Protein AF-G5JNU1-F1 (afdb_monomer_lite)

Sequence (139 aa):
MATKTIKINLNDHEAMIVALGNVVSNATTISQSMANIAKSLPNTTSEGIAHKYILDKNSFVIYQTRAGEMQTLAEVLHQFAMDTMAKFVNEDRVLATEVANLMLNDPNTSAADKDYIRKHPEEAVTAVEKALNDKGGQS

pLDDT: mean 84.63, std 13.02, range [39.09, 97.38]

Organism: NCBI:txid873449

Structure (mmCIF, N/CA/C/O backbone):
data_AF-G5JNU1-F1
#
_entry.id   AF-G5JNU1-F1
#
loop_
_atom_site.group_PDB
_atom_site.id
_atom_site.type_symbol
_atom_site.label_atom_id
_atom_site.label_alt_id
_atom_site.label_comp_id
_atom_site.label_asym_id
_atom_site.label_entity_id
_atom_site.label_seq_id
_atom_site.pdbx_PDB_ins_code
_atom_site.Cartn_x
_atom_site.Cartn_y
_atom_site.Cartn_z
_atom_site.occupancy
_atom_site.B_iso_or_equiv
_atom_site.auth_seq_id
_atom_site.auth_comp_id
_atom_site.auth_asym_id
_atom_site.auth_atom_id
_atom_site.pdbx_PDB_model_num
ATOM 1 N N . MET A 1 1 ? 9.568 8.300 -3.684 1.00 44.62 1 MET A N 1
ATOM 2 C CA . MET A 1 1 ? 9.051 8.980 -2.473 1.00 44.62 1 MET A CA 1
ATOM 3 C C . MET A 1 1 ? 8.901 7.928 -1.390 1.00 44.62 1 MET A C 1
ATOM 5 O O . MET A 1 1 ? 8.557 6.810 -1.738 1.00 44.62 1 MET A O 1
ATOM 9 N N . ALA A 1 2 ? 9.196 8.242 -0.128 1.00 52.25 2 ALA A N 1
ATOM 10 C CA . ALA A 1 2 ? 8.928 7.310 0.967 1.00 52.25 2 ALA A CA 1
ATOM 11 C C . ALA A 1 2 ? 7.409 7.212 1.198 1.00 52.25 2 ALA A C 1
ATOM 13 O O . ALA A 1 2 ? 6.753 8.250 1.320 1.00 52.25 2 ALA A O 1
ATOM 14 N N . THR A 1 3 ? 6.872 5.991 1.229 1.00 66.75 3 THR A N 1
ATOM 15 C CA . THR A 1 3 ? 5.465 5.705 1.546 1.00 66.75 3 THR A CA 1
ATOM 16 C C . THR A 1 3 ? 5.153 6.229 2.944 1.00 66.75 3 THR A C 1
ATOM 18 O O . THR A 1 3 ? 5.875 5.942 3.899 1.00 66.75 3 THR A O 1
ATOM 21 N N . LYS A 1 4 ? 4.117 7.062 3.064 1.00 78.31 4 LYS A N 1
ATOM 22 C CA . LYS A 1 4 ? 3.671 7.617 4.344 1.00 78.31 4 LYS A CA 1
ATOM 23 C C . LYS A 1 4 ? 2.697 6.646 4.992 1.00 78.31 4 LYS A C 1
ATOM 25 O O . LYS A 1 4 ? 1.687 6.314 4.382 1.00 78.31 4 LYS A O 1
ATOM 30 N N . THR A 1 5 ? 2.978 6.257 6.226 1.00 81.69 5 THR A N 1
ATOM 31 C CA . THR A 1 5 ? 2.100 5.388 7.015 1.00 81.69 5 THR A CA 1
ATOM 32 C C . THR A 1 5 ? 1.370 6.209 8.072 1.00 81.69 5 THR A C 1
ATOM 34 O O . THR A 1 5 ? 1.946 7.120 8.677 1.00 81.69 5 THR A O 1
ATOM 37 N N . ILE A 1 6 ? 0.097 5.900 8.281 1.00 84.75 6 ILE A N 1
ATOM 38 C CA . ILE A 1 6 ? -0.711 6.433 9.369 1.00 84.75 6 ILE A CA 1
ATOM 39 C C . ILE A 1 6 ? -0.129 5.994 10.719 1.00 84.75 6 ILE A C 1
ATOM 41 O O . ILE A 1 6 ? 0.423 4.902 10.853 1.00 84.75 6 ILE A O 1
ATOM 45 N N . LYS A 1 7 ? -0.218 6.868 11.725 1.00 83.62 7 LYS A N 1
ATOM 46 C CA . LYS A 1 7 ? 0.222 6.571 13.093 1.00 83.62 7 LYS A CA 1
ATOM 47 C C . LYS A 1 7 ? -0.990 6.175 13.928 1.00 83.62 7 LYS A C 1
ATOM 49 O O . LYS A 1 7 ? -1.682 7.054 14.427 1.00 83.62 7 LYS A O 1
ATOM 54 N N . ILE A 1 8 ? -1.240 4.878 14.051 1.00 85.94 8 ILE A N 1
ATOM 55 C CA . ILE A 1 8 ? -2.389 4.312 14.767 1.00 85.94 8 ILE A CA 1
ATOM 56 C C . ILE A 1 8 ? -1.925 3.201 15.716 1.00 85.94 8 ILE A C 1
ATOM 58 O O . ILE A 1 8 ? -0.899 2.568 15.456 1.00 85.94 8 ILE A O 1
ATOM 62 N N . ASN A 1 9 ? -2.627 2.997 16.836 1.00 87.69 9 ASN A N 1
ATOM 63 C CA . ASN A 1 9 ? -2.242 1.987 17.819 1.00 87.69 9 ASN A CA 1
ATOM 64 C C . ASN A 1 9 ? -2.806 0.611 17.432 1.00 87.69 9 ASN A C 1
ATOM 66 O O . ASN A 1 9 ? -3.966 0.300 17.714 1.00 87.69 9 ASN A O 1
ATOM 70 N N . LEU A 1 10 ? -1.983 -0.194 16.767 1.00 87.06 10 LEU A N 1
ATOM 71 C CA . LEU A 1 10 ? -2.296 -1.563 16.358 1.00 87.06 10 LEU A CA 1
ATOM 72 C C . LEU A 1 10 ? -1.675 -2.561 17.330 1.00 87.06 10 LEU A C 1
ATOM 74 O O . LEU A 1 10 ? -0.619 -2.291 17.904 1.00 87.06 10 LEU A O 1
ATOM 78 N N . ASN A 1 11 ? -2.295 -3.732 17.473 1.00 91.12 11 ASN A N 1
ATOM 79 C CA . ASN A 1 11 ? -1.594 -4.859 18.083 1.00 91.12 11 ASN A CA 1
ATOM 80 C C . ASN A 1 11 ? -0.478 -5.377 17.148 1.00 91.12 11 ASN A C 1
ATOM 82 O O . ASN A 1 11 ? -0.446 -5.044 15.962 1.00 91.12 11 ASN A O 1
ATOM 86 N N . ASP A 1 12 ? 0.438 -6.199 17.664 1.00 90.19 12 ASP A N 1
ATOM 87 C CA . ASP A 1 12 ? 1.607 -6.652 16.894 1.00 90.19 12 ASP A CA 1
ATOM 88 C C . ASP A 1 12 ? 1.231 -7.417 15.610 1.00 90.19 12 ASP A C 1
ATOM 90 O O . ASP A 1 12 ? 1.896 -7.274 14.582 1.00 90.19 12 ASP A O 1
ATOM 94 N N . HIS A 1 13 ? 0.150 -8.202 15.637 1.00 91.94 13 HIS A N 1
ATOM 95 C CA . HIS A 1 13 ? -0.333 -8.949 14.474 1.00 91.94 13 HIS A CA 1
ATOM 96 C C . HIS A 1 13 ? -0.975 -8.024 13.434 1.00 91.94 13 HIS A C 1
ATOM 98 O O . HIS A 1 13 ? -0.647 -8.116 12.254 1.00 91.94 13 HIS A O 1
ATOM 104 N N . GLU A 1 14 ? -1.821 -7.088 13.866 1.00 92.00 14 GLU A N 1
ATOM 105 C CA . GLU A 1 14 ? -2.408 -6.049 13.012 1.00 92.00 14 GLU A CA 1
ATOM 106 C C . GLU A 1 14 ? -1.312 -5.194 12.357 1.00 92.00 14 GLU A C 1
ATOM 108 O O . GLU A 1 14 ? -1.330 -4.965 11.148 1.00 92.00 14 GLU A O 1
ATOM 113 N N . ALA A 1 15 ? -0.308 -4.773 13.131 1.00 90.75 15 ALA A N 1
ATOM 114 C CA . ALA A 1 15 ? 0.824 -3.999 12.635 1.00 90.75 15 ALA A CA 1
ATOM 115 C C . ALA A 1 15 ? 1.647 -4.776 11.597 1.00 90.75 15 ALA A C 1
ATOM 117 O O . ALA A 1 15 ? 2.048 -4.208 10.578 1.00 90.75 15 ALA A O 1
ATOM 118 N N . MET A 1 16 ? 1.879 -6.072 11.833 1.00 92.44 16 MET A N 1
ATOM 119 C CA . MET A 1 16 ? 2.571 -6.950 10.888 1.00 92.44 16 MET A CA 1
ATOM 120 C C . MET A 1 16 ? 1.805 -7.064 9.567 1.00 92.44 16 MET A C 1
ATOM 122 O O . MET A 1 16 ? 2.411 -6.941 8.501 1.00 92.44 16 MET A O 1
ATOM 126 N N . ILE A 1 17 ? 0.489 -7.270 9.621 1.00 93.75 17 ILE A N 1
ATOM 127 C CA . ILE A 1 17 ? -0.335 -7.389 8.416 1.00 93.75 17 ILE A CA 1
ATOM 128 C C . ILE A 1 17 ? -0.335 -6.075 7.631 1.00 93.75 17 ILE A C 1
ATOM 130 O O . ILE A 1 17 ? -0.036 -6.087 6.440 1.00 93.75 17 ILE A O 1
ATOM 134 N N . VAL A 1 18 ? -0.543 -4.934 8.296 1.00 92.56 18 VAL A N 1
ATOM 135 C CA . VAL A 1 18 ? -0.483 -3.614 7.644 1.00 92.56 18 VAL A CA 1
ATOM 136 C C . VAL A 1 18 ? 0.896 -3.365 7.018 1.00 92.56 18 VAL A C 1
ATOM 138 O O . VAL A 1 18 ? 1.009 -2.770 5.942 1.00 92.56 18 VAL A O 1
ATOM 141 N N . ALA A 1 19 ? 1.980 -3.823 7.654 1.00 91.25 19 ALA A N 1
ATOM 142 C CA . ALA A 1 19 ? 3.319 -3.743 7.074 1.00 91.25 19 ALA A CA 1
ATOM 143 C C . ALA A 1 19 ? 3.448 -4.592 5.797 1.00 91.25 19 ALA A C 1
ATOM 145 O O . ALA A 1 19 ? 4.019 -4.115 4.814 1.00 91.25 19 ALA A O 1
ATOM 146 N N . LEU A 1 20 ? 2.884 -5.803 5.775 1.00 93.38 20 LEU A N 1
ATOM 147 C CA . LEU A 1 20 ? 2.826 -6.647 4.578 1.00 93.38 20 LEU A CA 1
ATOM 148 C C . LEU A 1 20 ? 1.972 -6.008 3.469 1.00 93.38 20 LEU A C 1
ATOM 150 O O . LEU A 1 20 ? 2.412 -5.986 2.320 1.00 93.38 20 LEU A O 1
ATOM 154 N N . GLY A 1 21 ? 0.840 -5.381 3.799 1.00 91.81 21 GLY A N 1
ATOM 155 C CA . GLY A 1 21 ? 0.031 -4.620 2.839 1.00 91.81 21 GLY A CA 1
ATOM 156 C C . GLY A 1 21 ? 0.808 -3.449 2.219 1.00 91.81 21 GLY A C 1
ATOM 157 O O . GLY A 1 21 ? 0.771 -3.216 1.009 1.00 91.81 21 GLY A O 1
ATOM 158 N N . ASN A 1 22 ? 1.636 -2.758 3.011 1.00 90.44 22 ASN A N 1
ATOM 159 C CA . ASN A 1 22 ? 2.548 -1.734 2.487 1.00 90.44 22 ASN A CA 1
ATOM 160 C C . ASN A 1 22 ? 3.621 -2.322 1.549 1.00 90.44 22 ASN A C 1
ATOM 162 O O . ASN A 1 22 ? 3.996 -1.677 0.565 1.00 90.44 22 ASN A O 1
ATOM 166 N N . VAL A 1 23 ? 4.117 -3.537 1.818 1.00 92.62 23 VAL A N 1
ATOM 167 C CA . VAL A 1 23 ? 5.036 -4.246 0.908 1.00 92.62 23 VAL A CA 1
ATOM 168 C C . VAL A 1 23 ? 4.344 -4.559 -0.418 1.00 92.62 23 VAL A C 1
ATOM 170 O O . VAL A 1 23 ? 4.943 -4.293 -1.461 1.00 92.62 23 VAL A O 1
ATOM 173 N N . VAL A 1 24 ? 3.087 -5.020 -0.396 1.00 93.50 24 VAL A N 1
ATOM 174 C CA . VAL A 1 24 ? 2.265 -5.216 -1.606 1.00 93.50 24 VAL A CA 1
ATOM 175 C C . VAL A 1 24 ? 2.170 -3.917 -2.403 1.00 93.50 24 VAL A C 1
ATOM 177 O O . VAL A 1 24 ? 2.550 -3.883 -3.572 1.00 93.50 24 VAL A O 1
ATOM 180 N N . SER A 1 25 ? 1.771 -2.811 -1.767 1.00 90.12 25 SER A N 1
ATOM 181 C CA . SER A 1 25 ? 1.661 -1.502 -2.431 1.00 90.12 25 SER A CA 1
ATOM 182 C C . SER A 1 25 ? 2.978 -1.055 -3.083 1.00 90.12 25 SER A C 1
ATOM 184 O O . SER A 1 25 ? 2.994 -0.531 -4.205 1.00 90.12 25 SER A O 1
ATOM 186 N N . ASN A 1 26 ? 4.106 -1.262 -2.400 1.00 90.31 26 ASN A N 1
ATOM 187 C CA . ASN A 1 26 ? 5.424 -0.921 -2.930 1.00 90.31 26 ASN A CA 1
ATOM 188 C C . ASN A 1 26 ? 5.810 -1.822 -4.113 1.00 90.31 26 ASN A C 1
ATOM 190 O O . ASN A 1 26 ? 6.301 -1.319 -5.126 1.00 90.31 26 ASN A O 1
ATOM 194 N N . ALA A 1 27 ? 5.564 -3.131 -4.016 1.00 92.94 27 ALA A N 1
ATOM 195 C CA . ALA A 1 27 ? 5.844 -4.082 -5.087 1.00 92.94 27 ALA A CA 1
ATOM 196 C C . ALA A 1 27 ? 4.997 -3.788 -6.336 1.00 92.94 27 ALA A C 1
ATOM 198 O O . ALA A 1 27 ? 5.537 -3.752 -7.443 1.00 92.94 27 ALA A O 1
ATOM 199 N N . THR A 1 28 ? 3.718 -3.444 -6.162 1.00 91.56 28 THR A N 1
ATOM 200 C CA . THR A 1 28 ? 2.833 -2.975 -7.238 1.00 91.56 28 THR A CA 1
ATOM 201 C C . THR A 1 28 ? 3.377 -1.714 -7.907 1.00 91.56 28 THR A C 1
ATOM 203 O O . THR A 1 28 ? 3.445 -1.642 -9.134 1.00 91.56 28 THR A O 1
ATOM 206 N N . THR A 1 29 ? 3.847 -0.736 -7.125 1.00 90.56 29 THR A N 1
ATOM 207 C CA . THR A 1 29 ? 4.447 0.498 -7.665 1.00 90.56 29 THR A CA 1
ATOM 208 C C . THR A 1 29 ? 5.700 0.204 -8.496 1.00 90.56 29 THR A C 1
ATOM 210 O O . THR A 1 29 ? 5.886 0.780 -9.573 1.00 90.56 29 THR A O 1
ATOM 213 N N . ILE A 1 30 ? 6.561 -0.705 -8.028 1.00 91.38 30 ILE A N 1
ATOM 214 C CA . ILE A 1 30 ? 7.764 -1.135 -8.757 1.00 91.38 30 ILE A CA 1
ATOM 215 C C . ILE A 1 30 ? 7.369 -1.847 -10.054 1.00 91.38 30 ILE A C 1
ATOM 217 O O . ILE A 1 30 ? 7.866 -1.482 -11.118 1.00 91.38 30 ILE A O 1
ATOM 221 N N . SER A 1 31 ? 6.448 -2.809 -9.982 1.00 92.75 31 SER A N 1
ATOM 222 C CA . SER A 1 31 ? 5.927 -3.563 -11.127 1.00 92.75 31 SER A CA 1
ATOM 223 C C . SER A 1 31 ? 5.374 -2.635 -12.214 1.00 92.75 31 SER A C 1
ATOM 225 O O . SER A 1 31 ? 5.809 -2.687 -13.369 1.00 92.75 31 SER A O 1
ATOM 227 N N . GLN A 1 32 ? 4.516 -1.685 -11.834 1.00 90.81 32 GLN A N 1
ATOM 228 C CA . GLN A 1 32 ? 3.964 -0.679 -12.744 1.00 90.81 32 GLN A CA 1
ATOM 229 C C . GLN A 1 32 ? 5.046 0.232 -13.335 1.00 90.81 32 GLN A C 1
ATOM 231 O O . GLN A 1 32 ? 5.036 0.505 -14.536 1.00 90.81 32 GLN A O 1
ATOM 236 N N . SER A 1 33 ? 6.007 0.676 -12.521 1.00 89.94 33 SER A N 1
ATOM 237 C CA . SER A 1 33 ? 7.116 1.517 -12.988 1.00 89.94 33 SER A CA 1
ATOM 238 C C . SER A 1 33 ? 7.970 0.788 -14.025 1.00 89.94 33 SER A C 1
ATOM 240 O O . SER A 1 33 ? 8.277 1.350 -15.075 1.00 89.94 33 SER A O 1
ATOM 242 N N . MET A 1 34 ? 8.294 -0.484 -13.783 1.00 88.06 34 MET A N 1
ATOM 243 C CA . MET A 1 34 ? 9.058 -1.308 -14.722 1.00 88.06 34 MET A CA 1
ATOM 244 C C . MET A 1 34 ? 8.274 -1.576 -16.008 1.00 88.06 34 MET A C 1
ATOM 246 O O . MET A 1 34 ? 8.838 -1.461 -17.095 1.00 88.06 34 MET A O 1
ATOM 250 N N . ALA A 1 35 ? 6.969 -1.847 -15.915 1.00 86.19 35 ALA A N 1
ATOM 251 C CA . ALA A 1 35 ? 6.110 -1.992 -17.088 1.00 86.19 35 ALA A CA 1
ATOM 252 C C . ALA A 1 35 ? 6.041 -0.697 -17.920 1.00 86.19 35 ALA A C 1
ATOM 254 O O . ALA A 1 35 ? 6.069 -0.748 -19.150 1.00 86.19 35 ALA A O 1
ATOM 255 N N . ASN A 1 36 ? 5.993 0.468 -17.269 1.00 86.56 36 ASN A N 1
ATOM 256 C CA . ASN A 1 36 ? 5.999 1.763 -17.947 1.00 86.56 36 ASN A CA 1
ATOM 257 C C . ASN A 1 36 ? 7.334 2.045 -18.643 1.00 86.56 36 ASN A C 1
ATOM 259 O O . ASN A 1 36 ? 7.325 2.460 -19.801 1.00 86.56 36 ASN A O 1
ATOM 263 N N . ILE A 1 37 ? 8.466 1.762 -17.989 1.00 82.50 37 ILE A N 1
ATOM 264 C CA . ILE A 1 37 ? 9.790 1.901 -18.611 1.00 82.50 37 ILE A CA 1
ATOM 265 C C . ILE A 1 37 ? 9.907 0.969 -19.822 1.00 82.50 37 ILE A C 1
ATOM 267 O O . ILE A 1 37 ? 10.308 1.410 -20.898 1.00 82.50 37 ILE A O 1
ATOM 271 N N . ALA A 1 38 ? 9.496 -0.296 -19.688 1.00 78.62 38 ALA A N 1
ATOM 272 C CA . ALA A 1 38 ? 9.505 -1.257 -20.792 1.00 78.62 38 ALA A CA 1
ATOM 273 C C . ALA A 1 38 ? 8.718 -0.739 -22.009 1.00 78.62 38 ALA A C 1
ATOM 275 O O . ALA A 1 38 ? 9.186 -0.844 -23.141 1.00 78.62 38 ALA A O 1
ATOM 276 N N . LYS A 1 39 ? 7.558 -0.108 -21.773 1.00 78.56 39 LYS A N 1
ATOM 277 C CA . LYS A 1 39 ? 6.734 0.516 -22.819 1.00 78.56 39 LYS A CA 1
ATOM 278 C C . LYS A 1 39 ? 7.357 1.780 -23.422 1.00 78.56 39 LYS A C 1
ATOM 280 O O . LYS A 1 39 ? 7.132 2.046 -24.599 1.00 78.56 39 LYS A O 1
ATOM 285 N N . SER A 1 40 ? 8.107 2.575 -22.655 1.00 77.81 40 SER A N 1
ATOM 286 C CA . SER A 1 40 ? 8.688 3.839 -23.135 1.00 77.81 40 SER A CA 1
ATOM 287 C C . SER A 1 40 ? 10.044 3.683 -23.831 1.00 77.81 40 SER A C 1
ATOM 289 O O . SER A 1 40 ? 10.427 4.550 -24.618 1.00 77.81 40 SER A O 1
ATOM 291 N N . LEU A 1 41 ? 10.783 2.600 -23.565 1.00 72.75 41 LE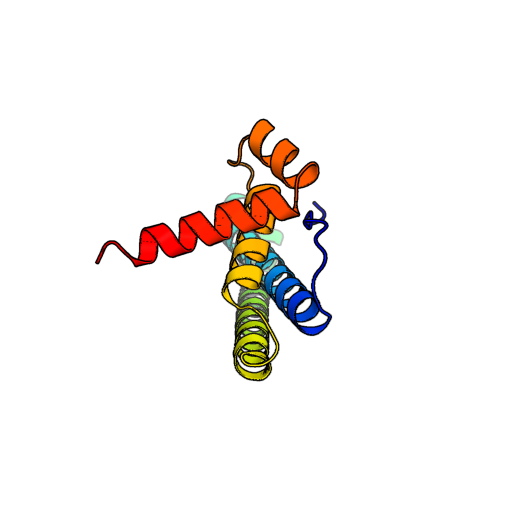U A N 1
ATOM 292 C CA . LEU A 1 41 ? 12.117 2.358 -24.136 1.00 72.75 41 LEU A CA 1
ATOM 293 C C . LEU A 1 41 ? 12.157 2.373 -25.680 1.00 72.75 41 LEU A C 1
ATOM 295 O O . LEU A 1 41 ? 13.043 3.046 -26.218 1.00 72.75 41 LEU A O 1
ATOM 299 N N . PRO A 1 42 ? 11.209 1.748 -26.412 1.00 69.50 42 PRO A N 1
ATOM 300 C CA . PRO A 1 42 ? 11.156 1.842 -27.875 1.00 69.50 42 PRO A CA 1
ATOM 301 C C . PRO A 1 42 ? 11.038 3.279 -28.397 1.00 69.50 42 PRO A C 1
ATOM 303 O O . PRO A 1 42 ? 11.630 3.617 -29.414 1.00 69.50 42 PRO A O 1
ATOM 306 N N . ASN A 1 43 ? 10.333 4.152 -27.673 1.00 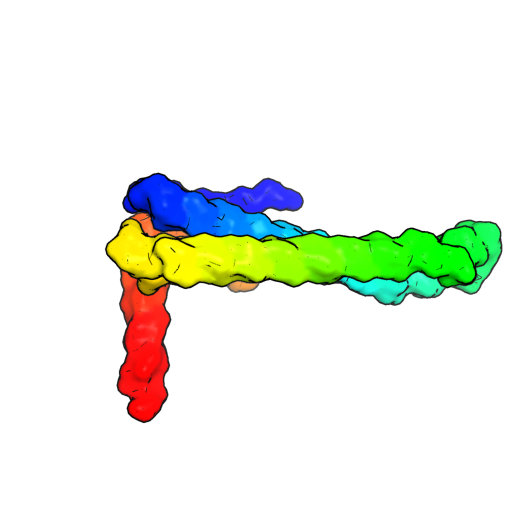65.62 43 ASN A N 1
ATOM 307 C CA . ASN A 1 43 ? 10.135 5.549 -28.077 1.00 65.62 43 ASN A CA 1
ATOM 308 C C . ASN A 1 43 ? 11.340 6.446 -27.756 1.00 65.62 43 ASN A C 1
ATOM 310 O O . ASN A 1 43 ? 11.447 7.546 -28.290 1.00 65.62 43 ASN A O 1
ATOM 314 N N . THR A 1 44 ? 12.233 6.001 -26.865 1.00 62.91 44 THR A N 1
ATOM 315 C CA . THR A 1 44 ? 13.389 6.794 -26.407 1.00 62.91 44 THR A CA 1
ATOM 316 C C . THR A 1 44 ? 14.669 6.429 -27.163 1.00 62.91 44 THR A C 1
ATOM 318 O O . THR A 1 44 ? 15.608 7.218 -27.222 1.00 62.91 44 THR A O 1
ATOM 321 N N . THR A 1 45 ? 14.718 5.235 -27.759 1.00 63.22 45 THR A N 1
ATOM 322 C CA . THR A 1 45 ? 15.847 4.770 -28.570 1.00 63.22 45 THR A CA 1
ATOM 323 C C . THR A 1 45 ? 15.305 4.368 -29.933 1.00 63.22 45 THR A C 1
ATOM 325 O O . THR A 1 45 ? 14.676 3.327 -30.055 1.00 63.22 45 THR A O 1
ATOM 328 N N . SER A 1 46 ? 15.475 5.206 -30.951 1.00 61.50 46 SER A N 1
ATOM 329 C CA . SER A 1 46 ? 14.949 4.931 -32.293 1.00 61.50 46 SER A CA 1
ATOM 330 C C . SER A 1 46 ? 15.866 4.010 -33.104 1.00 61.50 46 SER A C 1
ATOM 332 O O . SER A 1 46 ? 15.355 3.191 -33.854 1.00 61.50 46 SER A O 1
ATOM 334 N N . GLU A 1 47 ? 17.194 4.081 -32.914 1.00 65.75 47 GLU A N 1
ATOM 335 C CA . GLU A 1 47 ? 18.199 3.242 -33.595 1.00 65.75 47 GLU A CA 1
ATOM 336 C C . GLU A 1 47 ? 19.513 3.126 -32.775 1.00 65.75 47 GLU A C 1
ATOM 338 O O . GLU A 1 47 ? 19.710 3.817 -31.772 1.00 65.75 47 GLU A O 1
ATOM 343 N N . GLY A 1 48 ? 20.445 2.260 -33.202 1.00 64.25 48 GLY A N 1
ATOM 344 C CA . GLY A 1 48 ? 21.824 2.198 -32.685 1.00 64.25 48 GLY A CA 1
ATOM 345 C C . GLY A 1 48 ? 22.122 1.099 -31.649 1.00 64.25 48 GLY A C 1
ATOM 346 O O . GLY A 1 48 ? 21.299 0.236 -31.350 1.00 64.25 48 GLY A O 1
ATOM 347 N N . ILE A 1 49 ? 23.348 1.099 -31.103 1.00 64.31 49 ILE A N 1
ATOM 348 C CA . ILE A 1 49 ? 23.836 0.048 -30.181 1.00 64.31 49 ILE A CA 1
ATOM 349 C C . ILE A 1 49 ? 23.001 -0.014 -28.895 1.00 64.31 49 ILE A C 1
ATOM 351 O O . ILE A 1 49 ? 22.746 -1.109 -28.398 1.00 64.31 49 ILE A O 1
ATOM 355 N N . ALA A 1 50 ? 22.544 1.134 -28.384 1.00 64.81 50 ALA A N 1
ATOM 356 C CA . ALA A 1 50 ? 21.675 1.199 -27.209 1.00 64.81 50 ALA A CA 1
ATOM 357 C C . ALA A 1 50 ? 20.325 0.509 -27.466 1.00 64.81 50 ALA A C 1
ATOM 359 O O . ALA A 1 50 ? 19.924 -0.338 -26.674 1.00 64.81 50 ALA A O 1
ATOM 360 N N . HIS A 1 51 ? 19.688 0.790 -28.609 1.00 68.88 51 HIS A N 1
ATOM 361 C CA . HIS A 1 51 ? 18.454 0.129 -29.042 1.00 68.88 51 HIS A CA 1
ATOM 362 C C . HIS A 1 51 ? 18.632 -1.398 -29.115 1.00 68.88 51 HIS A C 1
ATOM 364 O O . HIS A 1 51 ? 17.886 -2.142 -28.481 1.00 68.88 51 HIS A O 1
ATOM 370 N N . LYS A 1 52 ? 19.702 -1.875 -29.773 1.00 65.75 52 LYS A N 1
ATOM 371 C CA . LYS A 1 52 ? 20.043 -3.311 -29.845 1.00 65.75 52 LYS A CA 1
ATOM 372 C C . LYS A 1 52 ? 20.311 -3.953 -28.480 1.00 65.75 52 LYS A C 1
ATOM 374 O O . LYS A 1 52 ? 19.908 -5.083 -28.237 1.00 65.75 52 LYS A O 1
ATOM 379 N N . TYR A 1 53 ? 21.011 -3.280 -27.570 1.00 65.69 53 TYR A N 1
ATOM 380 C CA . TYR A 1 53 ? 21.323 -3.865 -26.258 1.00 65.69 53 TYR A CA 1
ATOM 381 C C . TYR A 1 53 ? 20.112 -3.932 -25.321 1.00 65.69 53 TYR A C 1
ATOM 383 O O . TYR A 1 53 ? 20.018 -4.849 -24.500 1.00 65.69 53 TYR A O 1
ATOM 391 N N . ILE A 1 54 ? 19.212 -2.956 -25.434 1.00 65.62 54 ILE A N 1
ATOM 392 C CA . ILE A 1 54 ? 18.052 -2.793 -24.558 1.00 65.62 54 ILE A CA 1
ATOM 393 C C . ILE A 1 54 ? 16.873 -3.649 -25.036 1.00 65.62 54 ILE A C 1
ATOM 395 O O . ILE A 1 54 ? 16.242 -4.304 -24.206 1.00 65.62 54 ILE A O 1
ATOM 399 N N . LEU A 1 55 ? 16.591 -3.668 -26.345 1.00 65.75 55 LEU A N 1
ATOM 400 C CA . LEU A 1 55 ? 15.396 -4.308 -26.907 1.00 65.75 55 LEU A CA 1
ATOM 401 C C . LEU A 1 55 ? 15.666 -5.721 -27.448 1.00 65.75 55 LEU A C 1
ATOM 403 O O . LEU A 1 55 ? 14.930 -6.635 -27.088 1.00 65.75 55 LEU A O 1
ATOM 407 N N . ASP A 1 56 ? 16.744 -5.954 -28.211 1.00 62.88 56 ASP A N 1
ATOM 408 C CA . ASP A 1 56 ? 16.965 -7.270 -28.854 1.00 62.88 56 ASP A CA 1
ATOM 409 C C . ASP A 1 56 ? 17.399 -8.372 -27.875 1.00 62.88 56 ASP A C 1
ATOM 411 O O . ASP A 1 56 ? 17.210 -9.558 -28.141 1.00 62.88 56 ASP A O 1
ATOM 415 N N . LYS A 1 57 ? 18.004 -8.020 -26.734 1.00 60.16 57 LYS A N 1
ATOM 416 C CA . LYS A 1 57 ? 18.550 -9.014 -25.790 1.00 60.16 57 LYS A CA 1
ATOM 417 C C . LYS A 1 57 ? 17.569 -9.483 -24.710 1.00 60.16 57 LYS A C 1
ATOM 419 O O . LYS A 1 57 ? 17.992 -10.188 -23.798 1.00 60.16 57 LYS A O 1
ATOM 424 N N . ASN A 1 58 ? 16.288 -9.094 -24.762 1.00 63.09 58 ASN A N 1
ATOM 425 C CA . ASN A 1 58 ? 15.305 -9.351 -23.689 1.00 63.09 58 ASN A CA 1
ATOM 426 C C . ASN A 1 58 ? 15.759 -8.874 -22.291 1.00 63.09 58 ASN A C 1
ATOM 428 O O . ASN A 1 58 ? 15.178 -9.246 -21.268 1.00 63.09 58 ASN A O 1
ATOM 432 N N . SER A 1 59 ? 16.778 -8.012 -22.234 1.00 68.31 59 SER A N 1
ATOM 433 C CA . SER A 1 59 ? 17.443 -7.609 -20.996 1.00 68.31 59 SER A CA 1
ATOM 434 C C . SER A 1 59 ? 16.506 -6.866 -20.051 1.00 68.31 59 SER A C 1
ATOM 436 O O . SER A 1 59 ? 16.713 -6.914 -18.848 1.00 68.31 59 SER A O 1
ATOM 438 N N . PHE A 1 60 ? 15.489 -6.169 -20.573 1.00 74.56 60 PHE A N 1
ATOM 439 C CA . PHE A 1 60 ? 14.535 -5.420 -19.751 1.00 74.56 60 PHE A CA 1
ATOM 440 C C . PHE A 1 60 ? 13.279 -6.227 -19.386 1.00 74.56 60 PHE A C 1
ATOM 442 O O . PHE A 1 60 ? 12.739 -6.081 -18.289 1.00 74.56 60 PHE A O 1
ATOM 449 N N . VAL A 1 61 ? 12.865 -7.147 -20.263 1.00 77.44 61 VAL A N 1
ATOM 450 C CA . VAL A 1 61 ? 11.702 -8.029 -20.058 1.00 77.44 61 VAL A CA 1
ATOM 451 C C . VAL A 1 61 ? 11.891 -8.916 -18.824 1.00 77.44 61 VAL A C 1
ATOM 453 O O . VAL A 1 61 ? 10.947 -9.121 -18.059 1.00 77.44 61 VAL A O 1
ATOM 456 N N . ILE A 1 62 ? 13.118 -9.383 -18.564 1.00 83.12 62 ILE A N 1
ATOM 457 C CA . ILE A 1 62 ? 13.421 -10.169 -17.358 1.00 83.12 62 ILE A CA 1
ATOM 458 C C . ILE A 1 62 ? 13.194 -9.368 -16.069 1.00 83.12 62 ILE A C 1
ATOM 460 O O . ILE A 1 62 ? 12.696 -9.920 -15.091 1.00 83.12 62 ILE A O 1
ATOM 464 N N . TYR A 1 63 ? 13.503 -8.068 -16.052 1.00 84.94 63 TYR A N 1
ATOM 465 C CA . TYR A 1 63 ? 13.283 -7.239 -14.867 1.00 84.94 63 TYR A CA 1
ATOM 466 C C . TYR A 1 63 ? 11.804 -6.920 -14.659 1.00 84.94 63 TYR A C 1
ATOM 468 O O . TYR A 1 63 ? 11.341 -6.936 -13.522 1.00 84.94 63 TYR A O 1
ATOM 476 N N . GLN A 1 64 ? 11.053 -6.685 -15.740 1.00 86.94 64 GLN A N 1
ATOM 477 C CA . GLN A 1 64 ? 9.596 -6.564 -15.665 1.00 86.94 64 GLN A CA 1
ATOM 478 C C . GLN A 1 64 ? 8.965 -7.849 -15.107 1.00 86.94 64 GLN A C 1
ATOM 480 O O . GLN A 1 64 ? 8.118 -7.778 -14.221 1.00 86.94 64 GLN A O 1
ATOM 485 N N . THR A 1 65 ? 9.417 -9.014 -15.579 1.00 89.62 65 THR A N 1
ATOM 486 C CA . THR A 1 65 ? 8.933 -10.324 -15.111 1.00 89.62 65 THR A CA 1
ATOM 487 C C . THR A 1 65 ? 9.206 -10.508 -13.618 1.00 89.62 65 THR A C 1
ATOM 489 O O . THR A 1 65 ? 8.280 -10.753 -12.853 1.00 89.62 65 THR A O 1
ATOM 492 N N . ARG A 1 66 ? 10.450 -10.273 -13.176 1.00 91.25 66 ARG A N 1
ATOM 493 C CA . ARG A 1 66 ? 10.834 -10.370 -11.756 1.00 91.25 66 ARG A CA 1
ATOM 494 C C . ARG A 1 66 ? 10.069 -9.400 -10.856 1.00 91.25 66 ARG A C 1
ATOM 496 O O . ARG A 1 66 ? 9.768 -9.736 -9.715 1.00 91.25 66 ARG A O 1
ATOM 503 N N . ALA A 1 67 ? 9.754 -8.201 -11.346 1.00 91.56 67 ALA A N 1
ATOM 504 C CA . ALA A 1 67 ? 8.943 -7.247 -10.595 1.00 91.56 67 ALA A CA 1
ATOM 505 C C . ALA A 1 67 ? 7.499 -7.752 -10.404 1.00 91.56 67 ALA A C 1
ATOM 507 O O . ALA A 1 67 ? 6.954 -7.623 -9.310 1.00 91.56 67 ALA A O 1
ATOM 508 N N . GLY A 1 68 ? 6.912 -8.380 -11.429 1.00 92.69 68 GLY A N 1
ATOM 509 C CA . GLY A 1 68 ? 5.602 -9.031 -11.327 1.00 92.69 68 GLY A CA 1
ATOM 510 C C . GLY A 1 68 ? 5.603 -10.247 -10.391 1.00 92.69 68 GLY A C 1
ATOM 511 O O . GLY A 1 68 ? 4.687 -10.410 -9.588 1.00 92.69 68 GLY A O 1
ATOM 512 N N . GLU A 1 69 ? 6.659 -11.064 -10.427 1.00 94.94 69 GLU A N 1
ATOM 513 C CA . GLU A 1 69 ? 6.844 -12.185 -9.491 1.00 94.94 69 GLU A CA 1
ATOM 514 C C . GLU A 1 69 ? 6.952 -11.698 -8.039 1.00 94.94 69 GLU A C 1
ATOM 516 O O . GLU A 1 69 ? 6.317 -12.257 -7.148 1.00 94.94 69 GLU A O 1
ATOM 521 N N . MET A 1 70 ? 7.706 -10.620 -7.795 1.00 94.56 70 MET A N 1
ATOM 522 C CA . MET A 1 70 ? 7.821 -10.009 -6.469 1.00 94.56 70 MET A CA 1
ATOM 523 C C . MET A 1 70 ? 6.479 -9.466 -5.970 1.00 94.56 70 MET A C 1
ATOM 525 O O . MET A 1 70 ? 6.152 -9.655 -4.800 1.00 94.56 70 MET A O 1
ATOM 529 N N . GLN A 1 71 ? 5.702 -8.815 -6.841 1.00 95.69 71 GLN A N 1
ATOM 530 C CA . GLN A 1 71 ? 4.348 -8.370 -6.513 1.00 95.69 71 GLN A CA 1
ATOM 531 C C . GLN A 1 71 ? 3.467 -9.559 -6.111 1.00 95.69 71 GLN A C 1
ATOM 533 O O . GLN A 1 71 ? 2.863 -9.531 -5.043 1.00 95.69 71 GLN A O 1
ATOM 538 N N . THR A 1 72 ? 3.478 -10.629 -6.907 1.00 96.75 72 THR A N 1
ATOM 539 C CA . THR A 1 72 ? 2.695 -11.844 -6.632 1.00 96.75 72 THR A CA 1
ATOM 540 C C . THR A 1 72 ? 3.087 -12.471 -5.290 1.00 96.75 72 THR A C 1
ATOM 542 O O . THR A 1 72 ? 2.229 -12.824 -4.487 1.00 96.75 72 THR A O 1
ATOM 545 N N . LEU A 1 73 ? 4.388 -12.588 -5.007 1.00 96.88 73 LEU A N 1
ATOM 546 C CA . LEU A 1 73 ? 4.873 -13.119 -3.730 1.00 96.88 73 LEU A CA 1
ATOM 547 C C . LEU A 1 73 ? 4.448 -12.250 -2.544 1.00 96.88 73 LEU A C 1
ATOM 549 O O . LEU A 1 73 ? 4.083 -12.789 -1.502 1.00 96.88 73 LEU A O 1
ATOM 553 N N . ALA A 1 74 ? 4.481 -10.923 -2.690 1.00 96.12 74 ALA A N 1
ATOM 554 C CA . ALA A 1 74 ? 4.022 -10.013 -1.649 1.00 96.12 74 ALA A CA 1
ATOM 555 C C . ALA A 1 74 ? 2.522 -10.193 -1.365 1.00 96.12 74 ALA A C 1
ATOM 557 O O . ALA A 1 74 ? 2.139 -10.270 -0.199 1.00 96.12 74 ALA A O 1
ATOM 558 N N . GLU A 1 75 ? 1.695 -10.306 -2.410 1.00 95.75 75 GLU A N 1
ATOM 559 C CA . GLU A 1 75 ? 0.244 -10.526 -2.295 1.00 95.75 75 GLU A CA 1
ATOM 560 C C . GLU A 1 75 ? -0.06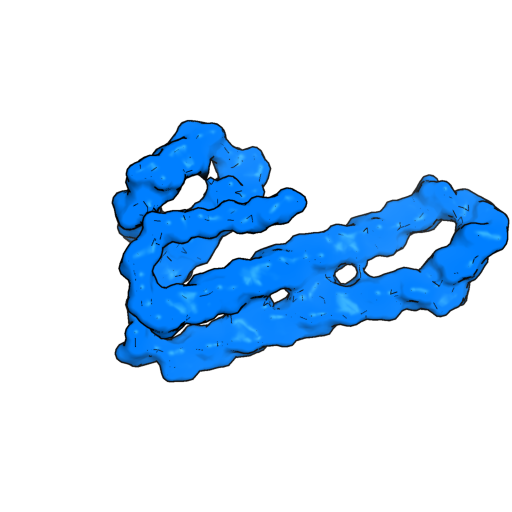0 -11.853 -1.588 1.00 95.75 75 GLU A C 1
ATOM 562 O O . GLU A 1 75 ? -0.845 -11.890 -0.643 1.00 95.75 75 GLU A O 1
ATOM 567 N N . VAL A 1 76 ? 0.630 -12.932 -1.973 1.00 97.38 76 VAL A N 1
ATOM 568 C CA . VAL A 1 76 ? 0.477 -14.248 -1.333 1.00 97.38 76 VAL A CA 1
ATOM 569 C C . VAL A 1 76 ? 0.885 -14.207 0.140 1.00 97.38 76 VAL A C 1
ATOM 571 O O . VAL A 1 76 ? 0.183 -14.766 0.978 1.00 97.38 76 VAL A O 1
ATOM 574 N N . LEU A 1 77 ? 2.001 -13.555 0.478 1.00 95.4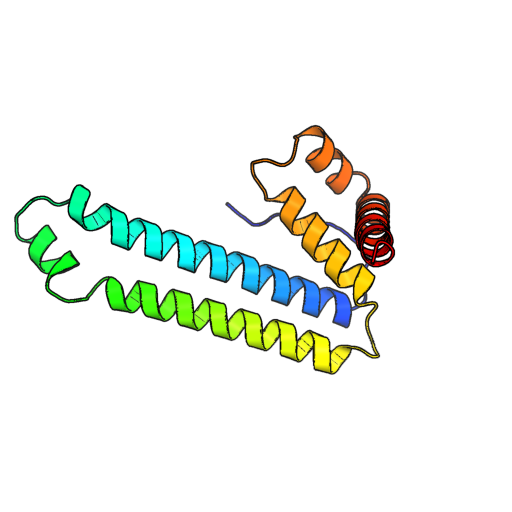4 77 LEU A N 1
ATOM 575 C CA . LEU A 1 77 ? 2.461 -13.446 1.866 1.00 95.44 77 LEU A CA 1
ATOM 576 C C . LEU A 1 77 ? 1.498 -12.631 2.734 1.00 95.44 77 LEU A C 1
ATOM 578 O O . LEU A 1 77 ? 1.262 -12.997 3.884 1.00 95.44 77 LEU A O 1
ATOM 582 N N . HIS A 1 78 ? 0.946 -11.544 2.192 1.00 95.75 78 HIS A N 1
ATOM 583 C CA . HIS A 1 78 ? -0.050 -10.726 2.882 1.00 95.75 78 HIS A CA 1
ATOM 584 C C . HIS A 1 78 ? -1.339 -11.509 3.136 1.00 95.75 78 HIS A C 1
ATOM 586 O O . HIS A 1 78 ? -1.767 -11.592 4.287 1.00 95.75 78 HIS A O 1
ATOM 592 N N . GLN A 1 79 ? -1.882 -12.179 2.113 1.00 94.75 79 GLN A N 1
ATOM 593 C CA . GLN A 1 79 ? -3.076 -13.015 2.266 1.00 94.75 79 GLN A CA 1
ATOM 594 C C . GLN A 1 79 ? -2.839 -14.163 3.251 1.00 94.75 79 GLN A C 1
ATOM 596 O O . GLN A 1 79 ? -3.654 -14.409 4.133 1.00 94.75 79 GLN A O 1
ATOM 601 N N . PHE A 1 80 ? -1.689 -14.834 3.160 1.00 95.06 80 PHE A N 1
ATOM 602 C CA . PHE A 1 80 ? -1.344 -15.906 4.087 1.00 95.06 80 PHE A CA 1
ATOM 603 C C . PHE A 1 80 ? -1.275 -15.415 5.541 1.00 95.06 80 PHE A C 1
ATOM 605 O O . PHE A 1 80 ? -1.711 -16.119 6.454 1.00 95.06 80 PHE A O 1
ATOM 612 N N . ALA A 1 81 ? -0.742 -14.212 5.773 1.00 93.31 81 ALA A N 1
ATOM 613 C CA . ALA A 1 81 ? -0.707 -13.608 7.100 1.00 93.31 81 ALA A CA 1
ATOM 614 C C . ALA A 1 81 ? -2.110 -13.251 7.611 1.00 93.31 81 ALA A C 1
ATOM 616 O O . ALA A 1 81 ? -2.398 -13.545 8.772 1.00 93.31 81 ALA A O 1
ATOM 617 N N . MET A 1 82 ? -2.972 -12.685 6.757 1.00 92.62 82 MET A N 1
ATOM 618 C CA . MET A 1 82 ? -4.390 -12.445 7.061 1.00 92.62 82 MET A CA 1
ATOM 619 C C . MET A 1 82 ? -5.083 -13.741 7.487 1.00 92.62 82 MET A C 1
ATOM 621 O O . MET A 1 82 ? -5.574 -13.832 8.608 1.00 92.62 82 MET A O 1
ATOM 625 N N . ASP A 1 83 ? -5.010 -14.784 6.657 1.00 93.56 83 ASP A N 1
ATOM 626 C CA . ASP A 1 83 ? -5.667 -16.070 6.915 1.00 93.56 83 ASP A CA 1
ATOM 627 C C . ASP A 1 83 ? -5.160 -16.727 8.209 1.00 93.56 83 ASP A C 1
ATOM 629 O O . ASP A 1 83 ? -5.930 -17.272 9.003 1.00 93.56 83 ASP A O 1
ATOM 633 N N . THR A 1 84 ? -3.846 -16.671 8.442 1.00 92.62 84 THR A N 1
ATOM 634 C CA . THR A 1 84 ? -3.213 -17.275 9.623 1.00 92.62 84 THR A CA 1
ATOM 635 C C . THR A 1 84 ? -3.596 -16.542 10.907 1.00 92.62 84 THR A C 1
ATOM 637 O O . THR A 1 84 ? -3.768 -17.171 11.955 1.00 92.62 84 THR A O 1
ATOM 640 N N . MET A 1 85 ? -3.720 -15.215 10.839 1.00 90.81 85 MET A N 1
ATOM 641 C CA . MET A 1 85 ? -3.934 -14.357 12.003 1.00 90.81 85 MET A CA 1
ATOM 642 C C . MET A 1 85 ? -5.387 -13.909 12.181 1.00 90.81 85 MET A C 1
ATOM 644 O O . MET A 1 85 ? -5.659 -13.211 13.151 1.00 90.81 85 MET A O 1
ATOM 648 N N . ALA A 1 86 ? -6.320 -14.354 11.335 1.00 88.81 86 ALA A N 1
ATOM 649 C CA . ALA A 1 86 ? -7.734 -13.953 11.314 1.00 88.81 86 ALA A CA 1
ATOM 650 C C . ALA A 1 86 ? -8.420 -13.936 12.695 1.00 88.81 86 ALA A C 1
ATOM 652 O O . ALA A 1 86 ? -9.228 -13.069 13.006 1.00 88.81 86 ALA A O 1
ATOM 653 N N . LYS A 1 87 ? -8.072 -14.877 13.585 1.00 89.81 87 LYS A N 1
ATOM 654 C CA . LYS A 1 87 ? -8.645 -14.958 14.947 1.00 89.81 87 LYS A CA 1
ATOM 655 C C . LYS A 1 87 ? -8.006 -14.014 15.972 1.00 89.81 87 LYS A C 1
ATOM 657 O O . LYS A 1 87 ? -8.492 -13.928 17.097 1.00 89.81 87 LYS A O 1
ATOM 662 N N . PHE A 1 88 ? -6.899 -13.374 15.618 1.00 87.56 88 PHE A N 1
ATOM 663 C CA . PHE A 1 88 ? -6.071 -12.540 16.492 1.00 87.56 88 PHE A CA 1
ATOM 664 C C . PHE A 1 88 ? -6.089 -11.060 16.095 1.00 87.56 88 PHE A C 1
ATOM 666 O O . PHE A 1 88 ? -5.474 -10.237 16.775 1.00 87.56 88 PHE A O 1
ATOM 673 N N . VAL A 1 89 ? -6.778 -10.714 15.007 1.00 90.25 89 VAL A N 1
ATOM 674 C CA . VAL A 1 89 ? -6.826 -9.355 14.461 1.00 90.25 89 VAL A CA 1
ATOM 675 C C . VAL A 1 89 ? -8.263 -8.935 14.198 1.00 90.25 89 VAL A C 1
ATOM 677 O O . VAL A 1 89 ? -9.126 -9.770 13.937 1.00 90.25 89 VAL A O 1
ATOM 680 N N . ASN A 1 90 ? -8.519 -7.630 14.256 1.00 90.56 90 ASN A N 1
ATOM 681 C CA . ASN A 1 90 ? -9.720 -7.071 13.655 1.00 90.56 90 ASN A CA 1
ATOM 682 C C . ASN A 1 90 ? -9.436 -6.799 12.165 1.00 90.56 90 ASN A C 1
ATOM 684 O O . ASN A 1 90 ? -8.761 -5.824 11.831 1.00 90.56 90 ASN A O 1
ATOM 688 N N . GLU A 1 91 ? -9.926 -7.674 11.284 1.00 89.44 91 GLU A N 1
ATOM 689 C CA . GLU A 1 91 ? -9.714 -7.584 9.831 1.00 89.44 91 GLU A CA 1
ATOM 690 C C . GLU A 1 91 ? -10.264 -6.282 9.233 1.00 89.44 91 GLU A C 1
ATOM 692 O O . GLU A 1 91 ? -9.581 -5.649 8.426 1.00 89.44 91 GLU A O 1
ATOM 697 N N . ASP A 1 92 ? -11.437 -5.828 9.685 1.00 89.94 92 ASP A N 1
ATOM 698 C CA . ASP A 1 92 ? -12.058 -4.583 9.219 1.00 89.94 92 ASP A CA 1
ATOM 699 C C . ASP A 1 92 ? -11.175 -3.375 9.555 1.00 89.94 92 ASP A C 1
ATOM 701 O O . ASP A 1 92 ? -10.925 -2.509 8.711 1.00 89.94 92 ASP A O 1
ATOM 705 N N . ARG A 1 93 ? -10.621 -3.351 10.773 1.00 91.12 93 ARG A N 1
ATOM 706 C CA . ARG A 1 93 ? -9.697 -2.299 11.217 1.00 91.12 93 ARG A CA 1
ATOM 707 C C . ARG A 1 93 ? -8.385 -2.321 10.436 1.00 91.12 93 ARG A C 1
ATOM 709 O O . ARG A 1 93 ? -7.847 -1.260 10.103 1.00 91.12 93 ARG A O 1
ATOM 716 N N . VAL A 1 94 ? -7.855 -3.509 10.144 1.00 91.81 94 VAL A N 1
ATOM 717 C CA . VAL A 1 94 ? -6.653 -3.681 9.314 1.00 91.81 94 VAL A CA 1
ATOM 718 C C . VAL A 1 94 ? -6.907 -3.142 7.909 1.00 91.81 94 VAL A C 1
ATOM 720 O O . VAL A 1 94 ? -6.166 -2.267 7.456 1.00 91.81 94 VAL A O 1
ATOM 723 N N . LEU A 1 95 ? -7.991 -3.572 7.262 1.00 91.56 95 LEU A N 1
ATOM 724 C CA . LEU A 1 95 ? -8.366 -3.117 5.926 1.00 91.56 95 LEU A CA 1
ATOM 725 C C . LEU A 1 95 ? -8.586 -1.600 5.893 1.00 91.56 95 LEU A C 1
ATOM 727 O O . LEU A 1 95 ? -8.076 -0.910 5.009 1.00 91.56 95 LEU A O 1
ATOM 731 N N . ALA A 1 96 ? -9.286 -1.048 6.884 1.00 93.06 96 ALA A N 1
ATOM 732 C CA . ALA A 1 96 ? -9.503 0.389 6.993 1.0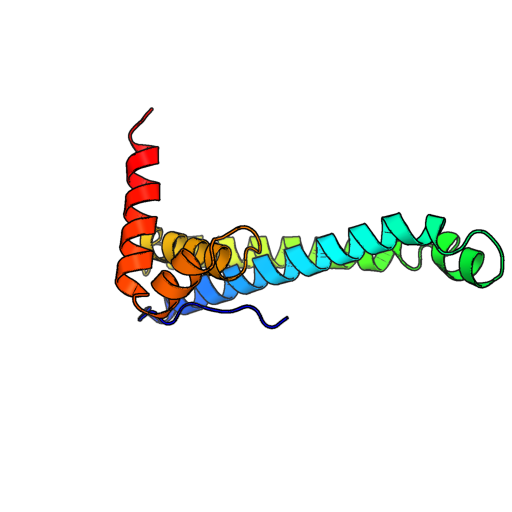0 93.06 96 ALA A CA 1
ATOM 733 C C . ALA A 1 96 ? -8.188 1.168 7.167 1.00 93.06 96 ALA A C 1
ATOM 735 O O . ALA A 1 96 ? -8.009 2.238 6.578 1.00 93.06 96 ALA A O 1
ATOM 736 N N . THR A 1 97 ? -7.235 0.612 7.917 1.00 92.94 97 THR A N 1
ATOM 737 C CA . THR A 1 97 ? -5.892 1.186 8.078 1.00 92.94 97 THR A CA 1
ATOM 738 C C . THR A 1 97 ? -5.110 1.170 6.763 1.00 92.94 97 THR A C 1
ATOM 740 O O . THR A 1 97 ? -4.465 2.161 6.410 1.00 92.94 97 THR A O 1
ATOM 743 N N . GLU A 1 98 ? -5.176 0.074 6.008 1.00 91.19 98 GLU A N 1
ATOM 744 C CA . GLU A 1 98 ? -4.549 -0.039 4.688 1.00 91.19 98 GLU A CA 1
ATOM 745 C C . GLU A 1 98 ? -5.154 0.951 3.687 1.00 91.19 98 GLU A C 1
ATOM 747 O O . GLU A 1 98 ? -4.417 1.660 2.999 1.00 91.19 98 GLU A O 1
ATOM 752 N N . VAL A 1 99 ? -6.479 1.098 3.667 1.00 91.50 99 VAL A N 1
ATOM 753 C CA . VAL A 1 99 ? -7.170 2.094 2.835 1.00 91.50 99 VAL A CA 1
ATOM 754 C C . VAL A 1 99 ? -6.778 3.519 3.231 1.00 91.50 99 VAL A C 1
ATOM 756 O O . VAL A 1 99 ? -6.474 4.334 2.359 1.00 91.50 99 VAL A O 1
ATOM 759 N N . ALA A 1 100 ? -6.698 3.833 4.526 1.00 92.19 100 ALA A N 1
ATOM 760 C CA . ALA A 1 100 ? -6.239 5.145 4.982 1.00 92.19 100 ALA A CA 1
ATOM 761 C C . ALA A 1 100 ? -4.782 5.428 4.557 1.00 92.19 100 ALA A C 1
ATOM 763 O O . ALA A 1 100 ? -4.454 6.548 4.148 1.00 92.19 100 ALA A O 1
ATOM 764 N N . ASN A 1 101 ? -3.910 4.412 4.579 1.00 90.44 101 ASN A N 1
ATOM 765 C CA . ASN A 1 101 ? -2.551 4.507 4.037 1.00 90.44 101 ASN A CA 1
ATOM 766 C C . ASN A 1 101 ? -2.555 4.754 2.524 1.00 90.44 101 ASN A C 1
ATOM 768 O O . ASN A 1 101 ? -1.801 5.605 2.045 1.00 90.44 101 ASN A O 1
ATOM 772 N N . LEU A 1 102 ? -3.411 4.068 1.764 1.00 89.88 102 LEU A N 1
ATOM 773 C CA . LEU A 1 102 ? -3.560 4.314 0.329 1.00 89.88 102 LEU A CA 1
ATOM 774 C C . LEU A 1 102 ? -3.997 5.759 0.068 1.00 89.88 102 LEU A C 1
ATOM 776 O O . LEU A 1 102 ? -3.341 6.462 -0.698 1.00 89.88 102 LEU A O 1
ATOM 780 N N . MET A 1 103 ? -5.013 6.255 0.780 1.00 91.50 103 MET A N 1
ATOM 781 C CA . MET A 1 103 ? -5.485 7.639 0.657 1.00 91.50 103 MET A CA 1
ATOM 782 C C . MET A 1 103 ? -4.386 8.666 0.966 1.00 91.50 103 MET A C 1
ATOM 784 O O . MET A 1 103 ? -4.262 9.674 0.268 1.00 91.50 103 MET A O 1
ATOM 788 N N . LEU A 1 104 ? -3.541 8.415 1.973 1.00 91.06 104 LEU A N 1
ATOM 789 C CA . LEU A 1 104 ? -2.416 9.293 2.315 1.00 91.06 104 LEU A CA 1
ATOM 790 C C . LEU A 1 104 ? -1.386 9.439 1.189 1.00 91.06 104 LEU A C 1
ATOM 792 O O . LEU A 1 104 ? -0.743 10.495 1.087 1.00 91.06 104 LEU A O 1
ATOM 796 N N . ASN A 1 105 ? -1.212 8.386 0.389 1.00 88.25 105 ASN A N 1
ATOM 797 C CA . ASN A 1 105 ? -0.200 8.294 -0.659 1.00 88.25 105 ASN A CA 1
ATOM 798 C C . ASN A 1 105 ? -0.759 8.541 -2.068 1.00 88.25 105 ASN A C 1
ATOM 800 O O . ASN A 1 105 ? 0.012 8.908 -2.954 1.00 88.25 105 ASN A O 1
ATOM 804 N N . ASP A 1 106 ? -2.071 8.418 -2.270 1.00 88.12 106 ASP A N 1
ATOM 805 C CA . ASP A 1 106 ? -2.724 8.685 -3.550 1.00 88.12 106 ASP A CA 1
ATOM 806 C C . ASP A 1 106 ? -2.604 10.178 -3.912 1.00 88.12 106 ASP A C 1
ATOM 808 O O . ASP A 1 106 ? -3.021 11.039 -3.128 1.00 88.12 106 ASP A O 1
ATOM 812 N N . PRO A 1 107 ? -2.032 10.542 -5.076 1.00 86.69 107 PRO A N 1
ATOM 813 C CA . PRO A 1 107 ? -1.967 11.930 -5.528 1.00 86.69 107 PRO A CA 1
ATOM 814 C C . PRO A 1 107 ? -3.340 12.604 -5.654 1.00 86.69 107 PRO A C 1
ATOM 816 O O . PRO A 1 107 ? -3.409 13.818 -5.465 1.00 86.69 107 PRO A O 1
ATOM 819 N N . ASN A 1 108 ? -4.409 11.845 -5.905 1.00 91.56 108 ASN A N 1
ATOM 820 C CA . ASN A 1 108 ? -5.757 12.370 -6.125 1.00 91.56 108 ASN A CA 1
ATOM 821 C C . ASN A 1 108 ? -6.512 12.681 -4.828 1.00 91.56 108 ASN A C 1
ATOM 823 O O . ASN A 1 108 ? -7.461 13.464 -4.849 1.00 91.56 108 ASN A O 1
ATOM 827 N N . THR A 1 109 ? -6.085 12.125 -3.692 1.00 91.75 109 THR A N 1
ATOM 828 C CA . THR A 1 109 ? -6.669 12.470 -2.392 1.00 91.75 109 THR A CA 1
ATOM 829 C C . THR A 1 109 ? -6.360 13.927 -2.050 1.00 91.75 109 THR A C 1
ATOM 831 O O . THR A 1 109 ? -5.205 14.376 -2.146 1.00 91.75 109 THR A O 1
ATOM 834 N N . SER A 1 110 ? -7.389 14.661 -1.615 1.00 94.31 110 SER A N 1
ATOM 835 C CA . SER A 1 110 ? -7.287 16.091 -1.333 1.00 94.31 110 SER A CA 1
ATOM 836 C C . SER A 1 110 ? -6.273 16.389 -0.221 1.00 94.31 110 SER A C 1
ATOM 838 O O . SER A 1 110 ? -5.995 15.567 0.657 1.00 94.31 110 SER A O 1
ATOM 840 N N . ALA A 1 111 ? -5.692 17.591 -0.244 1.00 93.38 111 ALA A N 1
ATOM 841 C CA . ALA A 1 111 ? -4.757 18.009 0.799 1.00 93.38 111 ALA A CA 1
ATOM 842 C C . ALA A 1 111 ? -5.425 18.076 2.184 1.00 93.38 111 ALA A C 1
ATOM 844 O O . ALA A 1 111 ? -4.773 17.750 3.174 1.00 93.38 111 ALA A O 1
ATOM 845 N N . ALA A 1 112 ? -6.707 18.455 2.234 1.00 93.50 112 ALA A N 1
ATOM 846 C CA . ALA A 1 112 ? -7.496 18.507 3.460 1.00 93.50 112 ALA A CA 1
ATOM 847 C C . ALA A 1 112 ? -7.694 17.107 4.055 1.00 93.50 112 ALA A C 1
ATOM 849 O O . ALA A 1 112 ? -7.412 16.911 5.233 1.00 93.50 112 ALA A O 1
ATOM 850 N N . ASP A 1 113 ? -8.059 16.119 3.234 1.00 92.75 113 ASP A N 1
ATOM 851 C CA . ASP A 1 113 ? -8.237 14.738 3.700 1.00 92.75 113 ASP A CA 1
ATOM 852 C C . ASP A 1 113 ? -6.909 14.142 4.174 1.00 92.75 113 ASP A C 1
ATOM 854 O O . ASP A 1 113 ? -6.828 13.536 5.240 1.00 92.75 113 ASP A O 1
ATOM 858 N N . LYS A 1 114 ? -5.817 14.385 3.435 1.00 93.50 114 LYS A N 1
ATOM 859 C CA . LYS A 1 114 ? -4.472 13.961 3.856 1.00 93.50 114 LYS A CA 1
ATOM 860 C C . LYS A 1 114 ? -4.042 14.595 5.175 1.00 93.50 114 LYS A C 1
ATOM 862 O O . LYS A 1 114 ? -3.280 13.978 5.916 1.00 93.50 114 LYS A O 1
ATOM 867 N N . ASP A 1 115 ? -4.429 15.841 5.430 1.00 93.56 115 ASP A N 1
ATOM 868 C CA . ASP A 1 115 ? -4.135 16.527 6.688 1.00 93.56 115 ASP A CA 1
ATOM 869 C C . ASP A 1 115 ? -4.998 15.980 7.830 1.00 93.56 115 ASP A C 1
ATOM 871 O O . ASP A 1 115 ? -4.469 15.690 8.904 1.00 93.56 115 ASP A O 1
ATOM 875 N N . TYR A 1 116 ? -6.283 15.728 7.568 1.00 93.12 116 TYR A N 1
ATOM 876 C CA . TYR A 1 116 ? -7.197 15.100 8.518 1.00 93.12 116 TYR A CA 1
ATOM 877 C C . TYR A 1 116 ? -6.697 13.717 8.952 1.00 93.12 116 TYR A C 1
ATOM 879 O O . TYR A 1 116 ? -6.508 13.499 10.145 1.00 93.12 116 TYR A O 1
ATOM 887 N N . ILE A 1 117 ? -6.348 12.831 8.009 1.00 92.81 117 ILE A N 1
ATOM 888 C CA . ILE A 1 117 ? -5.827 11.486 8.320 1.00 92.81 117 ILE A CA 1
ATOM 889 C C . ILE A 1 117 ? -4.549 11.558 9.177 1.00 92.81 117 ILE A C 1
ATOM 891 O O . ILE A 1 117 ? -4.323 10.715 10.043 1.00 92.81 117 ILE A O 1
ATOM 895 N N . ARG A 1 118 ? -3.693 12.570 8.972 1.00 92.25 118 ARG A N 1
ATOM 896 C CA . ARG A 1 118 ? -2.465 12.739 9.771 1.00 92.25 118 ARG A CA 1
ATOM 897 C C . ARG A 1 118 ? -2.734 13.234 11.186 1.00 92.25 118 ARG A C 1
ATOM 899 O O . ARG A 1 118 ? -2.002 12.848 12.094 1.00 92.25 118 ARG A O 1
ATOM 906 N N . LYS A 1 119 ? -3.708 14.129 11.355 1.00 93.62 119 LYS A N 1
ATOM 907 C CA . LYS A 1 119 ? -4.028 14.762 12.643 1.00 93.62 119 LYS A CA 1
ATOM 908 C C . LYS A 1 119 ? -4.966 13.912 13.497 1.00 93.62 119 LYS A C 1
ATOM 910 O O . LYS A 1 119 ? -4.827 13.923 14.715 1.00 93.62 119 LYS A O 1
ATOM 915 N N . HIS A 1 120 ? -5.859 13.158 12.859 1.00 93.81 120 HIS A N 1
ATOM 916 C CA . HIS A 1 120 ? -6.914 12.365 13.491 1.00 93.81 120 HIS A 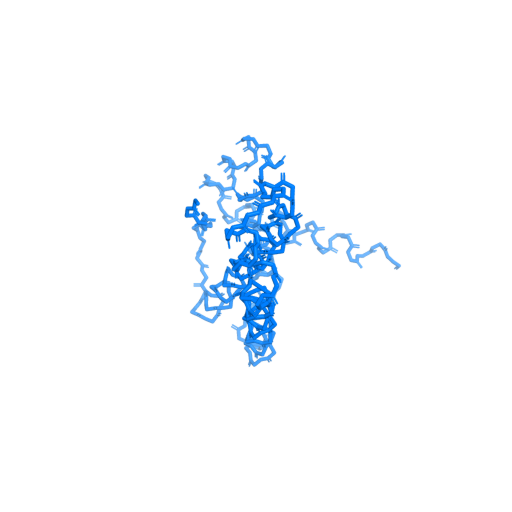CA 1
ATOM 917 C C . HIS A 1 120 ? -6.898 10.908 12.991 1.00 93.81 120 HIS A C 1
ATOM 919 O O . HIS A 1 120 ? -7.860 10.453 12.377 1.00 93.81 120 HIS A O 1
ATOM 925 N N . PRO A 1 121 ? -5.805 10.155 13.210 1.00 91.88 121 PRO A N 1
ATOM 926 C CA . PRO A 1 121 ? -5.615 8.852 12.577 1.00 91.88 121 PRO A CA 1
ATOM 927 C C . PRO A 1 121 ? -6.631 7.779 13.006 1.00 91.88 121 PRO A C 1
ATOM 929 O O . PRO A 1 121 ? -7.141 7.063 12.151 1.00 91.88 121 PRO A O 1
ATOM 932 N N . GLU A 1 122 ? -6.965 7.682 14.297 1.00 93.44 122 GLU A N 1
ATOM 933 C CA . GLU A 1 122 ? -7.961 6.711 14.799 1.00 93.44 122 GLU A CA 1
ATOM 934 C C . GLU A 1 122 ? -9.377 7.039 14.288 1.00 93.44 122 GLU A C 1
ATOM 936 O O . GLU A 1 122 ? -10.107 6.154 13.840 1.00 93.44 122 GLU A O 1
ATOM 941 N N . GLU A 1 123 ? -9.758 8.323 14.301 1.00 93.19 123 GLU A N 1
ATOM 942 C CA . GLU A 1 123 ? -11.055 8.776 13.778 1.00 93.19 123 GLU A CA 1
ATOM 943 C C . GLU A 1 123 ? -11.165 8.517 12.272 1.00 93.19 123 GLU A C 1
ATOM 945 O O . GLU A 1 123 ? -12.197 8.048 11.796 1.00 93.19 123 GLU A O 1
ATOM 950 N N . ALA A 1 124 ? -10.087 8.773 11.525 1.00 92.38 124 ALA A N 1
ATOM 951 C CA . ALA A 1 124 ? -10.037 8.522 10.094 1.00 92.38 124 ALA A CA 1
ATOM 952 C C . ALA A 1 124 ? -10.195 7.031 9.771 1.00 92.38 124 ALA A C 1
ATOM 954 O O . ALA A 1 124 ? -10.990 6.690 8.898 1.00 92.38 124 ALA A O 1
ATOM 955 N N . VAL A 1 125 ? -9.497 6.141 10.486 1.00 93.06 125 VAL A N 1
ATOM 956 C CA . VAL A 1 125 ? -9.647 4.687 10.295 1.00 93.06 125 VAL A CA 1
ATOM 957 C C . VAL A 1 125 ? -11.060 4.235 10.637 1.00 93.06 125 VAL A C 1
ATOM 959 O O . VAL A 1 125 ? -11.672 3.542 9.834 1.00 93.06 125 VAL A O 1
ATOM 962 N N . THR A 1 126 ? -11.628 4.713 11.744 1.00 93.50 126 THR A N 1
ATOM 963 C CA . THR A 1 126 ? -13.016 4.399 12.122 1.00 93.50 126 THR A CA 1
ATOM 964 C C . THR A 1 126 ? -14.016 4.861 11.053 1.00 93.50 126 THR A C 1
ATOM 966 O O . THR A 1 126 ? -14.975 4.160 10.732 1.00 93.50 126 THR A O 1
ATOM 969 N N . ALA A 1 127 ? -13.804 6.045 10.468 1.00 91.88 127 ALA A N 1
ATOM 970 C CA . ALA A 1 127 ? -14.655 6.566 9.401 1.00 91.88 127 ALA A CA 1
ATOM 971 C C . ALA A 1 127 ? -14.559 5.724 8.119 1.00 91.88 127 ALA A C 1
ATOM 973 O O . ALA A 1 127 ? -15.577 5.476 7.470 1.00 91.88 127 ALA A O 1
ATOM 974 N N . VAL A 1 128 ? -13.353 5.267 7.769 1.00 92.44 128 VAL A N 1
ATOM 975 C CA . VAL A 1 128 ? -13.125 4.369 6.629 1.00 92.44 128 VAL A CA 1
ATOM 976 C C . VAL A 1 128 ? -13.768 3.005 6.875 1.00 92.44 128 VAL A C 1
ATOM 978 O O . VAL A 1 128 ? -14.487 2.520 6.008 1.00 92.44 128 VAL A O 1
ATOM 981 N N . GLU A 1 129 ? -13.572 2.422 8.056 1.00 92.62 129 GLU A N 1
ATOM 982 C CA . GLU A 1 129 ? -14.168 1.147 8.473 1.00 92.62 129 GLU A CA 1
ATOM 983 C C . GLU A 1 129 ? -15.694 1.189 8.351 1.00 92.62 129 GLU A C 1
ATOM 985 O O . GLU A 1 129 ? -16.309 0.349 7.692 1.00 92.62 129 GLU A O 1
ATOM 990 N N . LYS A 1 130 ? -16.313 2.252 8.877 1.00 92.12 130 LYS A N 1
ATOM 991 C CA . LYS A 1 130 ? -17.752 2.472 8.735 1.00 92.12 130 LYS A CA 1
ATOM 992 C C . LYS A 1 130 ? -18.179 2.572 7.268 1.00 92.12 130 LYS A C 1
ATOM 994 O O . LYS A 1 130 ? -19.166 1.960 6.878 1.00 92.12 130 LYS A O 1
ATOM 999 N N . ALA A 1 131 ? -17.443 3.318 6.446 1.00 89.81 131 ALA A N 1
ATOM 1000 C CA . ALA A 1 131 ? -17.769 3.480 5.030 1.00 89.81 131 ALA A CA 1
ATOM 1001 C C . ALA A 1 131 ? -17.639 2.174 4.221 1.00 89.81 131 ALA A C 1
ATOM 1003 O O . ALA A 1 131 ? -18.371 1.993 3.244 1.00 89.81 131 ALA A O 1
ATOM 1004 N N . LEU A 1 132 ? -16.721 1.280 4.605 1.00 86.62 132 LEU A N 1
ATOM 1005 C CA . LEU A 1 132 ? -16.587 -0.057 4.020 1.00 86.62 132 LEU A CA 1
ATOM 1006 C C . LEU A 1 132 ? -17.802 -0.926 4.377 1.00 86.62 132 LEU A C 1
ATOM 1008 O O . LEU A 1 132 ? -18.413 -1.520 3.487 1.00 86.62 132 LEU A O 1
ATOM 1012 N N . ASN A 1 133 ? -18.213 -0.905 5.645 1.00 84.69 133 ASN A N 1
ATOM 1013 C CA . ASN A 1 133 ? -19.324 -1.711 6.152 1.00 84.69 133 ASN A CA 1
ATOM 1014 C C . ASN A 1 133 ? -20.700 -1.213 5.672 1.00 84.69 133 ASN A C 1
ATOM 1016 O O . ASN A 1 133 ? -21.553 -2.019 5.298 1.00 84.69 133 ASN A O 1
ATOM 1020 N N . ASP A 1 134 ? -20.899 0.104 5.562 1.00 80.25 134 ASP A N 1
ATOM 1021 C CA . ASP A 1 134 ? -22.144 0.698 5.050 1.00 80.25 134 ASP A CA 1
ATOM 1022 C C . ASP A 1 134 ? -22.376 0.380 3.555 1.00 80.25 134 ASP A C 1
ATOM 1024 O O . ASP A 1 134 ? -23.521 0.306 3.101 1.00 80.25 134 ASP A O 1
ATOM 1028 N N . LYS A 1 135 ? -21.308 0.151 2.774 1.00 58.97 135 LYS A N 1
ATOM 1029 C CA . LYS A 1 135 ? -21.403 -0.276 1.365 1.00 58.97 135 LYS A CA 1
ATOM 1030 C C . LYS A 1 135 ? -21.652 -1.778 1.194 1.00 58.97 135 LYS A C 1
ATOM 1032 O O . LYS A 1 135 ? -22.184 -2.168 0.160 1.00 58.97 135 LYS A O 1
ATOM 1037 N N . GLY A 1 136 ? -21.309 -2.602 2.186 1.00 53.00 136 GLY A N 1
ATOM 1038 C CA . GLY A 1 136 ? -21.587 -4.044 2.191 1.00 53.00 136 GLY A CA 1
ATOM 1039 C C . GLY A 1 136 ? -23.040 -4.408 2.530 1.00 53.00 136 GLY A C 1
ATOM 1040 O O . GLY A 1 136 ? -23.458 -5.530 2.273 1.00 53.00 136 GLY A O 1
ATOM 1041 N N . GLY A 1 137 ? -23.820 -3.468 3.081 1.00 43.88 137 GLY A N 1
ATOM 1042 C CA . GLY A 1 137 ? -25.240 -3.647 3.427 1.00 43.88 137 GLY A CA 1
ATOM 1043 C C . GLY A 1 137 ? -26.242 -3.224 2.343 1.00 43.88 137 GLY A C 1
ATOM 1044 O O . GLY A 1 137 ? -27.448 -3.294 2.572 1.00 43.88 137 GLY A O 1
ATOM 1045 N N . GLN A 1 138 ? -25.770 -2.761 1.180 1.00 39.75 138 GLN A N 1
ATOM 1046 C CA . GLN A 1 138 ? -26.602 -2.454 0.010 1.00 39.75 138 GLN A CA 1
ATOM 1047 C C . GLN A 1 138 ? -26.461 -3.559 -1.046 1.00 39.75 138 GLN A C 1
ATOM 1049 O O . GLN A 1 138 ? -25.911 -3.339 -2.124 1.00 39.75 138 GLN A O 1
ATOM 1054 N N . SER A 1 139 ? -26.944 -4.757 -0.727 1.00 39.09 139 SER A N 1
ATOM 1055 C CA . SER A 1 139 ? -27.112 -5.869 -1.674 1.00 39.09 139 SER A CA 1
ATOM 1056 C C . SER A 1 139 ? -28.380 -6.639 -1.365 1.00 39.09 139 SER A C 1
ATOM 1058 O O . SER A 1 139 ? -28.544 -6.991 -0.175 1.00 39.09 139 SER A O 1
#

Foldseek 3Di:
DDQDAFDDDFDPLLVVLLVLLVQLVVLVVQLVVLVVCLVCVCVVDVDDPSCCVNPVVCVSVVVNVVSVVSSVVSVVVSVVSCVVCVVPGDPLLSVLSNVLSCLLPDPPNDPVSNVCCRVPVVVSSVVSSVVVVVVVPPD

Secondary structure (DSSP, 8-state):
-PPP-------HHHHHHHHHHHHHHHHHHHHHHHHHHHHHHHHH--SSHHHIIIIIT-TTHHHHHHHHHHHHHHHHHHHHHHHHHTTTS-HHHHHHHHHHHHHHH-TTS-HHHHHHHHHSHHHHHHHHHHHHHHHHT--

Radius of gyration: 19.27 Å; chains: 1; bounding box: 51×36×52 Å